Protein AF-A0A0H3ZQ30-F1 (afdb_monomer)

Structure (mmCIF, N/CA/C/O backbone):
data_AF-A0A0H3ZQ30-F1
#
_entry.id   AF-A0A0H3ZQ30-F1
#
loop_
_atom_site.group_PDB
_atom_site.id
_atom_site.type_symbol
_atom_site.label_atom_id
_atom_site.label_alt_id
_atom_site.label_comp_id
_atom_site.label_asym_id
_atom_site.label_entity_id
_atom_site.label_seq_id
_atom_site.pdbx_PDB_ins_code
_atom_site.Cartn_x
_atom_site.Cartn_y
_atom_site.Cartn_z
_atom_site.occupancy
_atom_site.B_iso_or_equiv
_atom_site.auth_seq_id
_atom_site.auth_comp_id
_atom_site.auth_asym_id
_atom_site.auth_atom_id
_atom_site.pdbx_PDB_model_num
ATOM 1 N N . MET A 1 1 ? 23.460 -17.091 -22.753 1.00 56.47 1 MET A N 1
ATOM 2 C CA . MET A 1 1 ? 22.861 -15.761 -23.000 1.00 56.47 1 MET A CA 1
ATOM 3 C C . MET A 1 1 ? 23.954 -14.719 -22.858 1.00 56.47 1 MET A C 1
ATOM 5 O O . MET A 1 1 ? 24.722 -14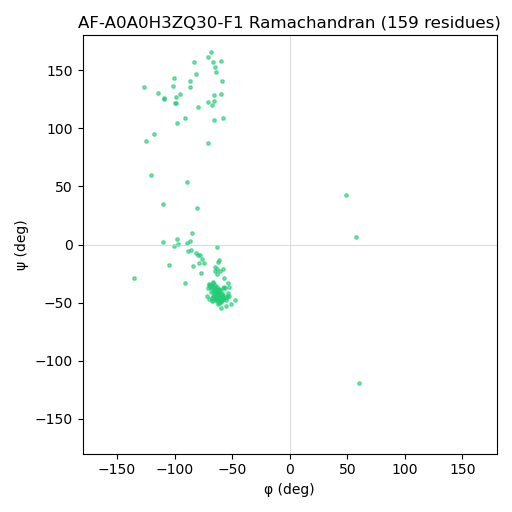.814 -21.910 1.00 56.47 1 MET A O 1
ATOM 9 N N . ASP A 1 2 ? 24.061 -13.774 -23.793 1.00 74.44 2 ASP A N 1
ATOM 10 C CA . ASP A 1 2 ? 24.971 -12.629 -23.646 1.00 74.44 2 ASP A CA 1
ATOM 11 C C . ASP A 1 2 ? 24.533 -11.755 -22.450 1.00 74.44 2 ASP A C 1
ATOM 13 O O . ASP A 1 2 ? 23.338 -11.668 -22.151 1.00 74.44 2 ASP A O 1
ATOM 17 N N . ARG A 1 3 ? 25.473 -11.096 -21.759 1.00 67.44 3 ARG A N 1
ATOM 18 C CA . ARG A 1 3 ? 25.213 -10.295 -20.544 1.00 67.44 3 ARG A CA 1
ATOM 19 C C . ARG A 1 3 ? 24.124 -9.241 -20.760 1.00 67.44 3 ARG A C 1
ATOM 21 O O . ARG A 1 3 ? 23.338 -8.973 -19.855 1.00 67.44 3 ARG A O 1
ATOM 28 N N . LYS A 1 4 ? 24.038 -8.684 -21.972 1.00 69.44 4 LYS A N 1
ATOM 29 C CA . LYS A 1 4 ? 23.010 -7.709 -22.359 1.00 69.44 4 LYS A CA 1
ATOM 30 C C . LYS A 1 4 ? 21.604 -8.324 -22.390 1.00 69.44 4 LYS A C 1
ATOM 32 O O . LYS A 1 4 ? 20.656 -7.704 -21.916 1.00 69.44 4 LYS A O 1
ATOM 37 N N . SER A 1 5 ? 21.478 -9.555 -22.892 1.00 75.88 5 SER A N 1
ATOM 38 C CA . SER A 1 5 ? 20.205 -10.294 -22.920 1.00 75.88 5 SER A CA 1
ATOM 39 C C . SER A 1 5 ? 19.736 -10.723 -21.523 1.00 75.88 5 SER A C 1
ATOM 41 O O . SER A 1 5 ? 18.544 -10.651 -21.236 1.00 75.88 5 SER A O 1
ATOM 43 N N . ASP A 1 6 ? 20.666 -11.072 -20.626 1.00 79.88 6 ASP A N 1
ATOM 44 C CA . ASP A 1 6 ? 20.351 -11.395 -19.226 1.00 79.88 6 ASP A CA 1
ATOM 45 C C . ASP A 1 6 ? 19.884 -10.148 -18.449 1.00 79.88 6 ASP A C 1
ATOM 47 O O . ASP A 1 6 ? 18.899 -10.195 -17.713 1.00 79.88 6 ASP A O 1
ATOM 51 N N . GLY A 1 7 ? 20.523 -8.993 -18.674 1.00 77.06 7 GLY A N 1
ATOM 52 C CA . GLY A 1 7 ? 20.105 -7.718 -18.080 1.00 77.06 7 GLY A CA 1
ATOM 53 C C . GLY A 1 7 ? 18.689 -7.294 -18.490 1.00 77.06 7 GLY A C 1
ATOM 54 O O . GLY A 1 7 ? 17.878 -6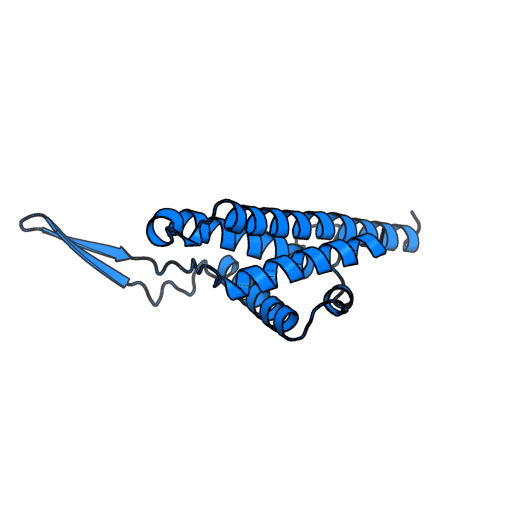.945 -17.632 1.00 77.06 7 GLY A O 1
ATOM 55 N N . LEU A 1 8 ? 18.365 -7.387 -19.784 1.00 81.31 8 LEU A N 1
ATOM 56 C CA . LEU A 1 8 ? 17.024 -7.084 -20.300 1.00 81.31 8 LEU A CA 1
ATOM 57 C C . LEU A 1 8 ? 15.962 -8.036 -19.738 1.00 81.31 8 LEU A C 1
ATOM 59 O O . LEU A 1 8 ? 14.899 -7.588 -19.312 1.00 81.31 8 LEU A O 1
ATOM 63 N N . LEU A 1 9 ? 16.263 -9.335 -19.665 1.00 82.44 9 LEU A N 1
ATOM 64 C CA . LEU A 1 9 ? 15.348 -10.325 -19.100 1.00 82.44 9 LEU A CA 1
ATOM 65 C C . LEU A 1 9 ? 15.060 -10.061 -17.615 1.00 82.44 9 LEU A C 1
ATOM 67 O O . LEU A 1 9 ? 13.919 -10.190 -17.172 1.00 82.44 9 LEU A O 1
ATOM 71 N N . ARG A 1 10 ? 16.073 -9.675 -16.833 1.00 80.19 10 ARG A N 1
ATOM 72 C CA . ARG A 1 10 ? 15.892 -9.303 -15.421 1.00 80.19 10 ARG A CA 1
ATOM 73 C C . ARG A 1 10 ? 15.042 -8.049 -15.265 1.00 80.19 10 ARG A C 1
ATOM 75 O O . ARG A 1 10 ? 14.185 -8.017 -14.385 1.00 80.19 10 ARG A O 1
ATOM 82 N N . GLN A 1 11 ? 15.250 -7.052 -16.123 1.00 80.88 11 GLN A N 1
ATOM 83 C CA . GLN A 1 11 ? 14.450 -5.832 -16.112 1.00 80.88 11 GLN A CA 1
ATOM 84 C C . GLN A 1 11 ? 12.985 -6.126 -16.451 1.00 80.88 11 GLN A C 1
ATOM 86 O O . GLN A 1 11 ? 12.095 -5.690 -15.726 1.00 80.88 11 GLN A O 1
ATOM 91 N N . PHE A 1 12 ? 12.737 -6.928 -17.490 1.00 85.50 12 PHE A N 1
ATOM 92 C CA . PHE A 1 12 ? 11.392 -7.368 -17.856 1.00 85.50 12 PHE A CA 1
ATOM 93 C C . PHE A 1 12 ? 10.712 -8.125 -16.709 1.00 85.50 12 PHE A C 1
ATOM 95 O O . PHE A 1 12 ? 9.582 -7.812 -16.342 1.00 85.50 12 PHE A O 1
ATOM 102 N N . LYS A 1 13 ? 11.422 -9.064 -16.065 1.00 84.56 13 LYS A N 1
ATOM 103 C CA . LYS A 1 13 ? 10.913 -9.775 -14.881 1.00 84.56 13 LYS A CA 1
ATOM 104 C C . LYS A 1 13 ? 10.551 -8.820 -13.746 1.00 84.56 13 LYS A C 1
ATOM 106 O O . LYS A 1 13 ? 9.494 -8.995 -13.149 1.00 84.56 13 LYS A O 1
ATOM 111 N N . ARG A 1 14 ? 11.383 -7.808 -13.456 1.00 87.75 14 ARG A N 1
ATOM 112 C CA . ARG A 1 14 ? 11.043 -6.799 -12.441 1.00 87.75 14 ARG A CA 1
ATOM 113 C C . ARG A 1 14 ? 9.758 -6.073 -12.812 1.00 87.75 14 ARG A C 1
ATOM 115 O O . ARG A 1 14 ? 8.881 -5.980 -11.971 1.00 87.75 14 ARG A O 1
ATOM 122 N N . VAL A 1 15 ? 9.640 -5.580 -14.043 1.00 88.44 15 VAL A N 1
ATOM 123 C CA . VAL A 1 15 ? 8.448 -4.852 -14.502 1.00 88.44 15 VAL A CA 1
ATOM 124 C C . VAL A 1 15 ? 7.192 -5.720 -14.386 1.00 88.44 15 VAL A C 1
ATOM 126 O O . VAL A 1 15 ? 6.193 -5.263 -13.837 1.00 88.44 15 VAL A O 1
ATOM 129 N N . ALA A 1 16 ? 7.254 -6.978 -14.829 1.00 88.44 16 ALA A N 1
ATOM 130 C CA . ALA A 1 16 ? 6.124 -7.902 -14.775 1.00 88.44 16 ALA A CA 1
ATOM 131 C C . ALA A 1 16 ? 5.687 -8.222 -13.335 1.00 88.44 16 ALA A C 1
ATOM 133 O O . ALA A 1 16 ? 4.495 -8.200 -13.031 1.00 88.44 16 ALA A O 1
ATOM 134 N N . ILE A 1 17 ? 6.642 -8.478 -12.434 1.00 89.88 17 ILE A N 1
ATOM 135 C CA . ILE A 1 17 ? 6.349 -8.726 -11.014 1.00 89.88 17 ILE A CA 1
ATOM 136 C C . ILE A 1 17 ? 5.788 -7.457 -10.361 1.00 89.88 17 ILE A C 1
ATOM 138 O O . ILE A 1 17 ? 4.768 -7.525 -9.685 1.00 89.88 17 ILE A O 1
ATOM 142 N N . SER A 1 18 ? 6.385 -6.292 -10.630 1.00 91.62 18 SER A N 1
ATOM 143 C CA . SER A 1 18 ? 5.906 -5.013 -10.100 1.00 91.62 18 SER A CA 1
ATOM 144 C C . SER A 1 18 ? 4.489 -4.679 -10.562 1.00 91.62 18 SER A C 1
ATOM 146 O O . SER A 1 18 ? 3.700 -4.168 -9.776 1.00 91.62 18 SER A O 1
ATOM 148 N N . PHE A 1 19 ? 4.139 -4.984 -11.815 1.00 92.88 19 PHE A N 1
ATOM 149 C CA . PHE A 1 19 ? 2.770 -4.831 -12.305 1.00 92.88 19 PHE A CA 1
ATOM 150 C C . PHE A 1 19 ? 1.783 -5.661 -11.476 1.00 92.88 19 PHE A C 1
ATOM 152 O O . PHE A 1 19 ? 0.751 -5.142 -11.054 1.00 92.88 19 PHE A O 1
ATOM 159 N N . ALA A 1 20 ? 2.111 -6.930 -11.216 1.00 92.81 20 ALA A N 1
ATOM 160 C CA . ALA A 1 20 ? 1.277 -7.804 -10.398 1.00 92.81 20 ALA A CA 1
ATOM 161 C C . ALA A 1 20 ? 1.156 -7.291 -8.953 1.00 92.81 20 ALA A C 1
ATOM 163 O O . ALA A 1 20 ? 0.051 -7.256 -8.422 1.00 92.81 20 ALA A O 1
ATOM 164 N N . ASP A 1 21 ? 2.257 -6.825 -8.357 1.00 94.81 21 ASP A N 1
ATOM 165 C CA . ASP A 1 21 ? 2.278 -6.240 -7.010 1.00 94.81 21 ASP A CA 1
ATOM 166 C C . ASP A 1 21 ? 1.398 -4.974 -6.913 1.00 94.81 21 ASP A C 1
ATOM 168 O O . ASP A 1 21 ? 0.632 -4.807 -5.961 1.00 94.81 21 ASP A O 1
ATOM 172 N N . PHE A 1 22 ? 1.460 -4.076 -7.906 1.00 96.00 22 PHE A N 1
ATOM 173 C CA . PHE A 1 22 ? 0.610 -2.880 -7.935 1.00 96.00 22 PHE A CA 1
ATOM 174 C C . PHE A 1 22 ? -0.859 -3.208 -8.178 1.00 96.00 22 PHE A C 1
ATOM 176 O O . PHE A 1 22 ? -1.727 -2.566 -7.588 1.00 96.00 22 PHE A O 1
ATOM 183 N N . LYS A 1 23 ? -1.139 -4.209 -9.016 1.00 95.50 23 LYS A N 1
ATOM 184 C CA . LYS A 1 23 ? -2.499 -4.696 -9.234 1.00 95.50 23 LYS A CA 1
ATOM 185 C C . LYS A 1 23 ? -3.080 -5.306 -7.958 1.00 95.50 23 LYS A C 1
ATOM 187 O O . LYS A 1 23 ? -4.186 -4.943 -7.589 1.00 95.50 23 LYS A O 1
ATOM 192 N N . GLU A 1 24 ? -2.324 -6.147 -7.252 1.00 96.75 24 GLU A N 1
ATOM 193 C CA . GLU A 1 24 ? -2.722 -6.703 -5.950 1.00 96.75 24 GLU A CA 1
ATOM 194 C C . GLU A 1 24 ? -3.064 -5.581 -4.957 1.00 96.75 24 GLU A C 1
ATOM 196 O O . GLU A 1 24 ? -4.118 -5.597 -4.322 1.00 96.75 24 GLU A O 1
ATOM 201 N N . ALA A 1 25 ? -2.203 -4.565 -4.861 1.00 97.00 25 ALA A N 1
ATOM 202 C CA . ALA A 1 25 ? -2.452 -3.409 -4.010 1.00 97.00 25 ALA A CA 1
ATOM 203 C C . ALA A 1 25 ? -3.733 -2.650 -4.406 1.00 97.00 25 ALA A C 1
ATOM 205 O O . ALA A 1 25 ? -4.479 -2.210 -3.529 1.00 97.00 25 ALA A O 1
ATOM 206 N N . ASN A 1 26 ? -3.995 -2.517 -5.710 1.00 97.25 26 ASN A N 1
ATOM 207 C CA . ASN A 1 26 ? -5.198 -1.877 -6.228 1.00 97.25 26 ASN A CA 1
ATOM 208 C C . ASN A 1 26 ? -6.472 -2.685 -5.921 1.00 97.25 26 ASN A C 1
ATOM 210 O O . ASN A 1 26 ? -7.439 -2.139 -5.398 1.00 97.25 26 ASN A O 1
ATOM 214 N N . ASP A 1 27 ? -6.443 -3.997 -6.155 1.00 97.50 27 ASP A N 1
ATOM 215 C CA . ASP A 1 27 ? -7.569 -4.893 -5.887 1.00 97.50 27 ASP A CA 1
ATOM 216 C C . ASP A 1 27 ? -7.977 -4.835 -4.400 1.00 97.50 27 ASP A C 1
ATOM 218 O O . ASP A 1 27 ? -9.167 -4.825 -4.072 1.00 97.50 27 ASP A O 1
ATOM 222 N N . ILE A 1 28 ? -7.001 -4.721 -3.488 1.00 97.62 28 ILE A N 1
ATOM 223 C CA . ILE A 1 28 ? -7.261 -4.578 -2.049 1.00 97.62 28 ILE A CA 1
ATOM 224 C C . ILE A 1 28 ? -7.953 -3.247 -1.723 1.00 97.62 28 ILE A C 1
ATOM 226 O O . ILE A 1 28 ? -8.944 -3.251 -0.988 1.00 97.62 28 ILE A O 1
ATOM 230 N N . VAL A 1 29 ? -7.479 -2.106 -2.243 1.00 96.69 29 VAL A N 1
ATOM 231 C CA . VAL A 1 29 ? -8.141 -0.814 -1.969 1.00 96.69 29 VAL A CA 1
ATOM 232 C C . VAL A 1 29 ? -9.541 -0.763 -2.575 1.00 96.69 29 VAL A C 1
ATOM 234 O O . VAL A 1 29 ? -10.478 -0.323 -1.906 1.00 96.69 29 VAL A O 1
ATOM 237 N N . SER A 1 30 ? -9.731 -1.303 -3.779 1.00 96.38 30 SER A N 1
ATOM 238 C CA . SER A 1 30 ? -11.057 -1.405 -4.382 1.00 96.38 30 SER A CA 1
ATOM 239 C C . SER A 1 30 ? -11.972 -2.320 -3.565 1.00 96.38 30 SER A C 1
ATOM 241 O O . SER A 1 30 ? -13.135 -1.982 -3.362 1.00 96.38 30 SER A O 1
ATOM 243 N N . TYR A 1 31 ? -11.469 -3.426 -3.003 1.00 97.38 31 TYR A N 1
ATOM 244 C CA . TYR A 1 31 ? -12.241 -4.256 -2.072 1.00 97.38 31 TYR A CA 1
ATOM 245 C C . TYR A 1 31 ? -12.682 -3.467 -0.829 1.00 97.38 31 TYR A C 1
ATOM 247 O O . TYR A 1 31 ? -13.855 -3.529 -0.454 1.00 97.38 31 TYR A O 1
ATOM 255 N N . ILE A 1 32 ? -11.779 -2.696 -0.212 1.00 96.31 32 ILE A N 1
ATOM 256 C CA . ILE A 1 32 ? -12.091 -1.854 0.956 1.00 96.31 32 ILE A CA 1
ATOM 257 C C . ILE A 1 32 ? -13.220 -0.865 0.629 1.00 96.31 32 ILE A C 1
ATOM 259 O O . ILE A 1 32 ? -14.176 -0.738 1.402 1.00 96.31 32 ILE A O 1
ATOM 263 N N . LYS A 1 33 ? -13.121 -0.183 -0.519 1.00 95.19 3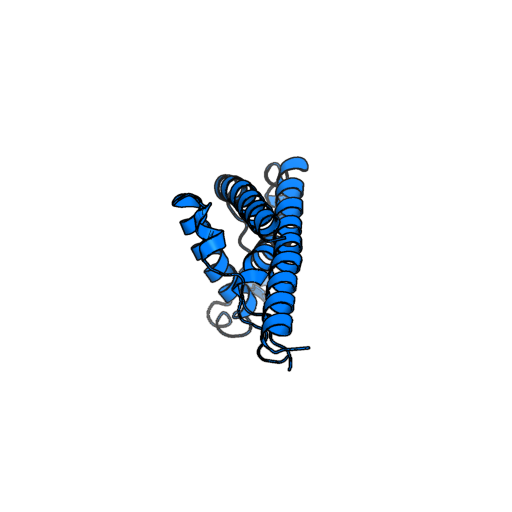3 LYS A N 1
ATOM 264 C CA . LYS A 1 33 ? -14.086 0.834 -0.958 1.00 95.19 33 LYS A CA 1
ATOM 265 C C . LYS A 1 33 ? -15.432 0.221 -1.349 1.00 95.19 33 LYS A C 1
ATOM 267 O O . LYS A 1 33 ? -16.468 0.676 -0.868 1.00 95.19 33 LYS A O 1
ATOM 272 N N . ASN A 1 34 ? -15.426 -0.84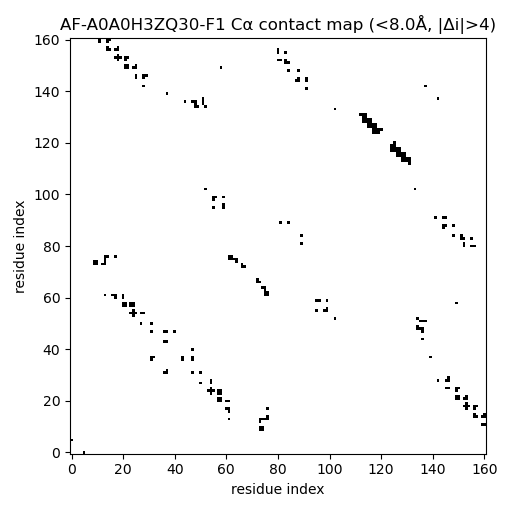6 -2.148 1.00 95.94 34 ASN A N 1
ATOM 273 C CA . ASN A 1 34 ? -16.641 -1.503 -2.643 1.00 95.94 34 ASN A CA 1
ATOM 274 C C . ASN A 1 34 ? -17.470 -2.128 -1.516 1.00 95.94 34 ASN A C 1
ATOM 276 O O . ASN A 1 34 ? -18.696 -2.057 -1.543 1.00 95.94 34 ASN A O 1
ATOM 280 N N . ASN A 1 35 ? -16.807 -2.680 -0.497 1.00 96.25 35 ASN A N 1
ATOM 281 C CA . ASN A 1 35 ? -17.473 -3.230 0.686 1.00 96.25 35 ASN A CA 1
ATOM 282 C C . ASN A 1 35 ? -17.737 -2.177 1.773 1.00 96.25 35 ASN A C 1
ATOM 284 O O . ASN A 1 35 ? -18.229 -2.522 2.843 1.00 96.25 35 ASN A O 1
ATOM 288 N N . LYS A 1 36 ? -17.412 -0.899 1.517 1.00 94.81 36 LYS A N 1
ATOM 289 C CA . LYS A 1 36 ? -17.629 0.232 2.432 1.00 94.81 36 LYS A CA 1
ATOM 290 C C . LYS A 1 36 ? -17.133 -0.051 3.852 1.00 94.81 36 LYS A C 1
ATOM 292 O O . LYS A 1 36 ? -17.799 0.301 4.821 1.00 94.81 36 LYS A O 1
ATOM 297 N N . LEU A 1 37 ? -15.953 -0.657 3.993 1.00 94.19 37 LEU A N 1
ATOM 298 C CA . LEU A 1 37 ? -15.471 -1.130 5.299 1.00 94.19 37 LEU A CA 1
ATOM 299 C C . LEU A 1 37 ? -15.319 -0.002 6.340 1.00 94.19 37 LEU A C 1
ATOM 301 O O . LEU A 1 37 ? -15.401 -0.257 7.539 1.00 94.19 37 LEU A O 1
ATOM 305 N N . TYR A 1 38 ? -15.161 1.249 5.895 1.00 93.12 38 TYR A N 1
ATOM 306 C CA . TYR A 1 38 ? -15.132 2.434 6.763 1.00 93.12 38 TYR A CA 1
ATOM 307 C C . TYR A 1 38 ? -16.502 2.854 7.313 1.00 93.12 38 TYR A C 1
ATOM 309 O O . TYR A 1 38 ? -16.536 3.616 8.275 1.00 93.12 38 TYR A O 1
ATOM 317 N N . ALA A 1 39 ? -17.620 2.376 6.753 1.00 93.50 39 ALA A N 1
ATOM 318 C CA . ALA A 1 39 ? -18.959 2.697 7.256 1.00 93.50 39 ALA A CA 1
ATOM 319 C C . ALA A 1 39 ? -19.192 2.132 8.669 1.00 93.50 39 ALA A C 1
ATOM 321 O O . ALA A 1 39 ? -19.823 2.781 9.495 1.00 93.50 39 ALA A O 1
ATOM 322 N N . GLU A 1 40 ? -18.619 0.961 8.959 1.00 92.12 40 GLU A N 1
ATOM 323 C CA . GLU A 1 40 ? -18.615 0.327 10.283 1.00 92.12 40 GLU A CA 1
ATOM 324 C C . GLU A 1 40 ? -17.170 0.121 10.755 1.00 92.12 40 GLU A C 1
ATOM 326 O O . GLU A 1 40 ? -16.708 -1.002 10.965 1.00 92.12 40 GLU A O 1
ATOM 331 N N . PHE A 1 41 ? -16.420 1.223 10.867 1.00 87.81 41 PHE A N 1
ATOM 332 C CA . PHE A 1 41 ? -14.977 1.193 11.122 1.00 87.81 41 PHE A CA 1
ATOM 333 C C . PHE A 1 41 ? -14.585 0.344 12.340 1.00 87.81 41 PHE A C 1
ATOM 335 O O . PHE A 1 41 ? -13.646 -0.442 12.246 1.00 87.81 41 PHE A O 1
ATOM 342 N N . GLU A 1 42 ? -15.296 0.459 13.466 1.00 86.62 42 GLU A N 1
ATOM 343 C CA . GLU A 1 42 ? -14.971 -0.301 14.682 1.00 86.62 42 GLU A CA 1
ATOM 344 C C . GLU A 1 42 ? -15.159 -1.812 14.494 1.00 86.62 42 GLU A C 1
ATOM 346 O O . GLU A 1 42 ? -14.274 -2.591 14.853 1.00 86.62 42 GLU A O 1
ATOM 351 N N . GLY A 1 43 ? -16.266 -2.225 13.867 1.00 89.81 43 GLY A N 1
ATOM 352 C CA . GLY A 1 43 ? -16.548 -3.632 13.565 1.00 89.81 43 GLY A CA 1
ATOM 353 C C . GLY A 1 43 ? -15.573 -4.221 12.544 1.00 89.81 43 GLY A C 1
ATOM 354 O O . GLY A 1 43 ? -15.186 -5.385 12.640 1.00 89.81 43 GLY A O 1
ATOM 355 N N . ASN A 1 44 ? -15.099 -3.391 11.613 1.00 92.19 44 ASN A N 1
ATOM 356 C CA . ASN A 1 44 ? -14.184 -3.797 10.552 1.00 92.19 44 ASN A CA 1
ATOM 357 C C . ASN A 1 44 ? -12.710 -3.512 10.856 1.00 92.19 44 ASN A C 1
ATOM 359 O O . ASN A 1 44 ? -11.865 -3.831 10.022 1.00 92.19 44 ASN A O 1
ATOM 363 N N . PHE A 1 45 ? -12.363 -2.951 12.019 1.00 88.88 45 PHE A N 1
ATOM 364 C CA . PHE A 1 45 ? -11.016 -2.434 12.288 1.00 88.88 45 PHE A CA 1
ATOM 365 C C . PHE A 1 45 ? -9.919 -3.476 12.055 1.00 88.88 45 PHE A C 1
ATOM 367 O O . PHE A 1 45 ? -8.890 -3.190 11.443 1.00 88.88 45 PHE A O 1
ATOM 374 N N . LEU A 1 46 ? -10.137 -4.709 12.523 1.00 89.25 46 LEU A N 1
ATOM 375 C CA . LEU A 1 46 ? -9.165 -5.790 12.362 1.00 89.25 46 LEU A CA 1
ATOM 376 C C . LEU A 1 46 ? -8.936 -6.123 10.880 1.00 89.25 46 LEU A C 1
ATOM 378 O O . LEU A 1 46 ? -7.793 -6.262 10.448 1.00 89.25 46 LEU A O 1
ATOM 382 N N . VAL A 1 47 ? -10.022 -6.217 10.111 1.00 92.75 47 VAL A N 1
ATOM 383 C CA . VAL A 1 47 ? -9.993 -6.516 8.674 1.00 92.75 47 VAL A CA 1
ATOM 384 C C . VAL A 1 47 ? -9.356 -5.359 7.911 1.00 92.75 47 VAL A C 1
ATOM 386 O O . VAL A 1 47 ? -8.420 -5.576 7.149 1.00 92.75 47 VAL A O 1
ATOM 389 N N . LEU A 1 48 ? -9.795 -4.126 8.170 1.00 93.06 48 LEU A N 1
ATOM 390 C CA . LEU A 1 48 ? -9.234 -2.906 7.594 1.00 93.06 48 LEU A CA 1
ATOM 391 C C . LEU A 1 48 ? -7.737 -2.808 7.836 1.00 93.06 48 LEU A C 1
ATOM 393 O O . LEU A 1 48 ? -6.976 -2.512 6.916 1.00 93.06 48 LEU A O 1
ATOM 397 N N . SER A 1 49 ? -7.300 -3.093 9.058 1.00 90.00 49 SER A N 1
ATOM 398 C CA . SER A 1 49 ? -5.891 -3.006 9.378 1.00 90.00 49 SER A CA 1
ATOM 399 C C . SER A 1 49 ? -5.074 -4.114 8.719 1.00 90.00 49 SER A C 1
ATOM 401 O O . SER A 1 49 ? -3.956 -3.847 8.280 1.00 90.00 49 SER A O 1
ATOM 403 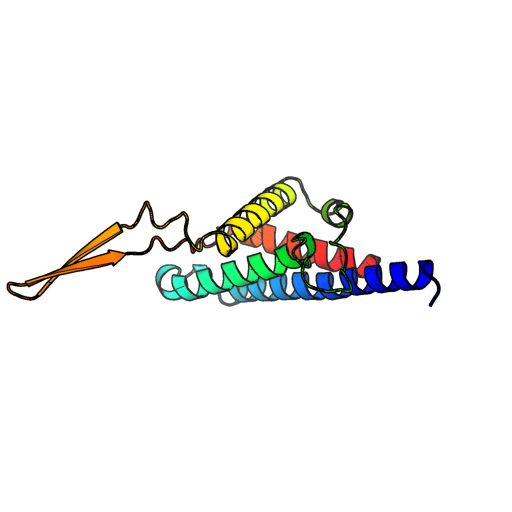N N . ALA A 1 50 ? -5.609 -5.334 8.627 1.00 91.19 50 ALA A N 1
ATOM 404 C CA . ALA A 1 50 ? -4.954 -6.426 7.916 1.00 91.19 50 ALA A CA 1
ATOM 405 C C . ALA A 1 50 ? -4.823 -6.108 6.419 1.00 91.19 50 ALA A C 1
ATOM 407 O O . ALA A 1 50 ? -3.729 -6.205 5.866 1.00 91.19 50 ALA A O 1
ATOM 408 N N . LEU A 1 51 ? -5.908 -5.652 5.787 1.00 94.94 51 LEU A N 1
ATOM 409 C CA . LEU A 1 51 ? -5.921 -5.260 4.379 1.00 94.94 51 LEU A CA 1
ATOM 410 C C . LEU A 1 51 ? -4.992 -4.075 4.112 1.00 94.94 51 LEU A C 1
ATOM 412 O O . LEU A 1 51 ? -4.223 -4.120 3.157 1.00 94.94 51 LEU A O 1
ATOM 416 N N . THR A 1 52 ? -4.989 -3.061 4.983 1.00 93.56 52 THR A N 1
ATOM 417 C CA . THR A 1 52 ? -4.074 -1.915 4.875 1.00 93.56 52 THR A CA 1
ATOM 418 C C . THR A 1 52 ? -2.617 -2.375 4.893 1.00 93.56 52 THR A C 1
ATOM 420 O O . THR A 1 52 ? -1.827 -1.954 4.051 1.00 93.56 52 THR A O 1
ATOM 423 N N . ASN A 1 53 ? -2.253 -3.285 5.800 1.00 91.31 53 ASN A N 1
ATOM 424 C CA . ASN A 1 53 ? -0.895 -3.822 5.859 1.00 91.31 53 ASN A CA 1
ATOM 425 C C . ASN A 1 53 ? -0.540 -4.620 4.599 1.00 91.31 53 ASN A C 1
ATOM 427 O O . ASN A 1 53 ? 0.528 -4.404 4.030 1.00 91.31 53 ASN A O 1
ATOM 431 N N . SER A 1 54 ? -1.428 -5.507 4.141 1.00 93.12 54 SER A N 1
ATOM 432 C CA . SER A 1 54 ? -1.221 -6.287 2.913 1.00 93.12 54 SER A CA 1
ATOM 433 C C . SER A 1 54 ? -1.039 -5.384 1.694 1.00 93.12 54 SER A C 1
ATOM 435 O O . SER A 1 54 ? -0.111 -5.577 0.915 1.00 93.12 54 SER A O 1
ATOM 437 N N . MET A 1 55 ? -1.869 -4.350 1.581 1.00 94.75 55 MET A N 1
ATOM 438 C CA . MET A 1 55 ? -1.819 -3.341 0.529 1.00 94.75 55 MET A CA 1
ATOM 439 C C . MET A 1 55 ? -0.499 -2.554 0.543 1.00 94.75 55 MET A C 1
ATOM 441 O O . MET A 1 55 ? 0.142 -2.411 -0.498 1.00 94.75 55 MET A O 1
ATOM 445 N N . ILE A 1 56 ? -0.054 -2.085 1.717 1.00 93.00 56 ILE A N 1
ATOM 446 C CA . ILE A 1 56 ? 1.240 -1.401 1.883 1.00 93.00 56 ILE A CA 1
ATOM 447 C C . ILE A 1 56 ? 2.388 -2.326 1.478 1.00 93.00 56 ILE A C 1
ATOM 449 O O . ILE A 1 56 ? 3.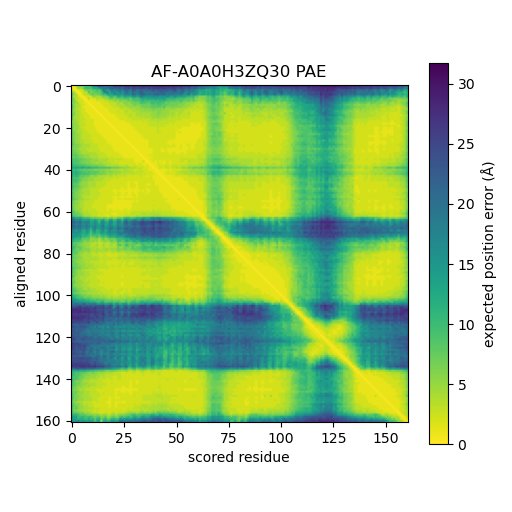282 -1.921 0.737 1.00 93.00 56 ILE A O 1
ATOM 453 N N . LEU A 1 57 ? 2.370 -3.574 1.950 1.00 91.38 57 LEU A N 1
ATOM 454 C CA . LEU A 1 57 ? 3.405 -4.550 1.630 1.00 91.38 57 LEU A CA 1
ATOM 455 C C . LEU A 1 57 ? 3.459 -4.811 0.125 1.00 91.38 57 LEU A C 1
ATOM 457 O O . LEU A 1 57 ? 4.542 -4.700 -0.443 1.00 91.38 57 LEU A O 1
ATOM 461 N N . ALA A 1 58 ? 2.320 -5.093 -0.513 1.00 93.88 58 ALA A N 1
ATOM 462 C CA . ALA A 1 58 ? 2.223 -5.301 -1.955 1.00 93.88 58 ALA A CA 1
ATOM 463 C C . ALA A 1 58 ? 2.781 -4.100 -2.735 1.00 93.88 58 ALA A C 1
ATOM 465 O O . ALA A 1 58 ? 3.723 -4.255 -3.507 1.00 93.88 58 ALA A O 1
ATOM 466 N N . TYR A 1 59 ? 2.312 -2.885 -2.443 1.00 95.12 59 TYR A N 1
ATOM 467 C CA . TYR A 1 59 ? 2.758 -1.674 -3.138 1.00 95.12 59 TYR A CA 1
ATOM 468 C C . TYR A 1 59 ? 4.245 -1.356 -2.944 1.00 95.12 59 TYR A C 1
ATOM 470 O O . TYR A 1 59 ? 4.902 -0.862 -3.859 1.00 95.12 59 TYR A O 1
ATOM 478 N N . CYS A 1 60 ? 4.798 -1.615 -1.758 1.00 92.88 60 CYS A N 1
ATOM 479 C CA . CYS A 1 60 ? 6.188 -1.287 -1.455 1.00 92.88 60 CYS A CA 1
ATOM 480 C C . CYS A 1 60 ? 7.191 -2.353 -1.931 1.00 92.88 60 CYS A C 1
ATOM 482 O O . CYS A 1 60 ? 8.378 -2.031 -2.044 1.00 92.88 60 CYS A O 1
ATOM 484 N N . LYS A 1 61 ? 6.764 -3.598 -2.214 1.00 89.25 61 LYS A N 1
ATOM 485 C CA . LYS A 1 61 ? 7.641 -4.695 -2.685 1.00 89.25 61 LYS A CA 1
ATOM 486 C C . LYS A 1 61 ? 8.569 -4.268 -3.839 1.00 89.25 61 LYS A C 1
ATOM 488 O O . LYS A 1 61 ? 9.776 -4.499 -3.688 1.00 89.25 61 LYS A O 1
ATOM 493 N N . PRO A 1 62 ? 8.094 -3.597 -4.914 1.00 90.25 62 PRO A N 1
ATOM 494 C CA . PRO A 1 62 ? 8.919 -3.174 -6.053 1.00 90.25 62 PRO A CA 1
ATOM 495 C C . PRO A 1 62 ? 10.098 -2.258 -5.720 1.00 90.25 62 PRO A C 1
ATOM 497 O O . PRO A 1 62 ? 11.033 -2.166 -6.514 1.00 90.25 62 PRO A O 1
ATOM 500 N N . PHE A 1 63 ? 10.052 -1.579 -4.573 1.00 89.00 63 PHE A N 1
ATOM 501 C CA . PHE A 1 63 ? 11.020 -0.559 -4.163 1.00 89.00 63 PHE A CA 1
ATOM 502 C C . PHE A 1 63 ? 11.908 -1.007 -2.997 1.00 89.00 63 PHE A C 1
ATOM 504 O O . PHE A 1 63 ? 12.661 -0.203 -2.453 1.00 89.00 63 PHE A O 1
ATOM 511 N N . SER A 1 64 ? 11.752 -2.250 -2.530 1.00 74.38 64 SER A N 1
ATOM 512 C CA . SER A 1 64 ? 12.202 -2.629 -1.189 1.00 74.38 64 SER A CA 1
ATOM 513 C C . SER A 1 64 ? 13.564 -3.317 -1.101 1.00 74.38 64 SER A C 1
ATOM 515 O O . SER A 1 64 ? 13.927 -3.708 0.005 1.00 74.38 64 SER A O 1
ATOM 517 N N . GLY A 1 65 ? 14.326 -3.471 -2.192 1.00 62.97 65 GLY A N 1
ATOM 518 C CA . GLY A 1 65 ? 15.757 -3.826 -2.182 1.00 62.97 65 GLY A CA 1
ATOM 519 C C . GLY A 1 65 ? 16.144 -5.130 -1.476 1.00 62.97 65 GLY A C 1
ATOM 520 O O . GLY A 1 65 ? 17.327 -5.430 -1.318 1.00 62.97 65 GLY A O 1
ATOM 521 N N . ASN A 1 66 ? 15.166 -5.921 -1.034 1.00 54.75 66 ASN A N 1
ATOM 522 C CA . ASN A 1 66 ? 15.348 -6.911 0.025 1.00 54.75 66 ASN A CA 1
ATOM 523 C C . ASN A 1 66 ? 15.878 -8.264 -0.459 1.00 54.75 66 ASN A C 1
ATOM 525 O O . ASN A 1 66 ? 15.929 -9.220 0.316 1.00 54.75 66 ASN A O 1
ATOM 529 N N . ASP A 1 67 ? 16.311 -8.357 -1.714 1.00 54.81 67 ASP A N 1
ATOM 530 C CA . ASP A 1 67 ? 16.792 -9.608 -2.286 1.00 54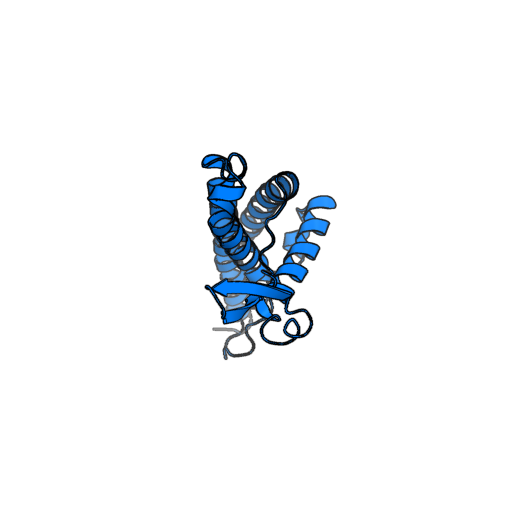.81 67 ASP A CA 1
ATOM 531 C C . ASP A 1 67 ? 18.303 -9.798 -2.062 1.00 54.81 67 ASP A C 1
ATOM 533 O O . ASP A 1 67 ? 19.104 -9.963 -2.983 1.00 54.81 67 ASP A O 1
ATOM 537 N N . SER A 1 68 ? 18.731 -9.705 -0.799 1.00 48.97 68 SER A N 1
ATOM 538 C CA . SER A 1 68 ? 20.128 -9.937 -0.409 1.00 48.97 68 SER A CA 1
ATOM 539 C C . SER A 1 68 ? 20.504 -11.423 -0.377 1.00 48.97 68 SER A C 1
ATOM 541 O O . SER A 1 68 ? 21.692 -11.733 -0.314 1.00 48.97 68 SER A O 1
ATOM 543 N N . ARG A 1 69 ? 19.517 -12.332 -0.438 1.00 52.75 69 ARG A N 1
ATOM 544 C CA . ARG A 1 69 ? 19.705 -13.783 -0.257 1.00 52.75 69 ARG A CA 1
ATOM 545 C C . ARG A 1 69 ? 19.653 -14.603 -1.549 1.00 52.75 69 ARG A C 1
ATOM 547 O O . ARG A 1 69 ? 20.150 -15.726 -1.544 1.00 52.75 69 ARG A O 1
ATOM 554 N N . ASN A 1 70 ? 19.108 -14.076 -2.647 1.00 55.69 70 ASN A N 1
ATOM 555 C CA . ASN A 1 70 ? 19.091 -14.793 -3.923 1.00 55.69 70 ASN A CA 1
ATOM 556 C C . ASN A 1 70 ? 20.381 -14.560 -4.722 1.00 55.69 70 ASN A C 1
ATOM 558 O O . ASN A 1 70 ? 20.839 -13.429 -4.892 1.00 55.69 70 ASN A O 1
ATOM 562 N N . GLN A 1 71 ? 20.943 -15.639 -5.283 1.00 53.41 71 GLN A N 1
ATOM 563 C CA . GLN A 1 71 ? 22.124 -15.574 -6.160 1.00 53.41 71 GLN A CA 1
ATOM 564 C C . GLN A 1 71 ? 21.859 -14.775 -7.454 1.00 53.41 71 GLN A C 1
ATOM 566 O O . GLN A 1 71 ? 22.789 -14.261 -8.075 1.00 53.41 71 GLN A O 1
ATOM 571 N N . ILE A 1 72 ? 20.587 -14.625 -7.846 1.00 58.91 72 ILE A N 1
ATOM 572 C CA . ILE A 1 72 ? 20.142 -13.836 -8.999 1.00 58.91 72 ILE A CA 1
ATOM 573 C C . ILE A 1 72 ? 19.244 -12.709 -8.489 1.00 58.91 72 ILE A C 1
ATOM 575 O O . ILE A 1 72 ? 18.047 -12.895 -8.297 1.00 58.91 72 ILE A O 1
ATOM 579 N N . LYS A 1 73 ? 19.830 -11.528 -8.280 1.00 64.81 73 LYS A N 1
ATOM 580 C CA . LYS A 1 73 ? 19.084 -10.338 -7.858 1.00 64.81 73 LYS A CA 1
ATOM 581 C C . LYS A 1 73 ? 18.216 -9.820 -8.998 1.00 64.81 73 LYS A C 1
ATOM 583 O O . LYS A 1 73 ? 18.737 -9.469 -10.064 1.00 64.81 73 LYS A O 1
ATOM 588 N N . VAL A 1 74 ? 16.911 -9.731 -8.757 1.00 67.00 74 VAL A N 1
ATOM 589 C CA . VAL A 1 74 ? 16.024 -8.897 -9.569 1.00 67.00 74 VAL A CA 1
ATOM 590 C C . VAL A 1 74 ? 16.197 -7.454 -9.064 1.00 67.00 74 VAL A C 1
ATOM 592 O O . VAL A 1 74 ? 15.944 -7.206 -7.886 1.00 67.00 74 VAL A O 1
ATOM 595 N N . PRO A 1 75 ? 16.660 -6.499 -9.891 1.00 72.62 75 PRO A N 1
ATOM 596 C CA . PRO A 1 75 ? 16.910 -5.120 -9.450 1.00 72.62 75 PRO A CA 1
ATOM 597 C C . PRO A 1 75 ? 15.607 -4.437 -9.046 1.00 72.62 75 PRO A C 1
ATOM 599 O O . PRO A 1 75 ? 14.580 -4.816 -9.587 1.00 72.62 75 PRO A O 1
ATOM 602 N N . ASP A 1 76 ? 15.619 -3.451 -8.149 1.00 82.56 76 ASP A N 1
ATOM 603 C CA . ASP A 1 76 ? 14.408 -2.687 -7.809 1.00 82.56 76 ASP A CA 1
ATOM 604 C C . ASP A 1 76 ? 13.810 -1.970 -9.025 1.00 82.56 76 ASP A C 1
ATOM 606 O O . ASP A 1 76 ? 14.487 -1.704 -10.025 1.00 82.56 76 ASP A O 1
ATOM 610 N N . LEU A 1 77 ? 12.519 -1.649 -8.935 1.00 83.62 77 LEU A N 1
ATOM 611 C CA . LEU A 1 77 ? 11.855 -0.878 -9.972 1.00 83.62 77 LEU A CA 1
ATOM 612 C C . LEU A 1 77 ? 12.450 0.542 -10.020 1.00 83.62 77 LEU A C 1
ATOM 614 O O . LEU A 1 77 ? 12.510 1.214 -8.986 1.00 83.62 77 LEU A O 1
ATOM 618 N N . PRO A 1 78 ? 12.873 1.031 -11.199 1.00 83.88 78 PRO A N 1
ATOM 619 C CA . PRO A 1 78 ? 13.455 2.360 -11.312 1.00 83.88 78 PRO A CA 1
ATOM 620 C C . PRO A 1 78 ? 12.497 3.460 -10.838 1.00 83.88 78 PRO A C 1
ATOM 622 O O . PRO A 1 78 ? 11.306 3.458 -11.161 1.00 83.88 78 PRO A O 1
ATOM 625 N N . THR A 1 79 ? 13.036 4.472 -10.153 1.00 84.50 79 THR A N 1
ATOM 626 C CA . THR A 1 79 ? 12.270 5.631 -9.651 1.00 84.50 79 THR A CA 1
ATOM 627 C C . THR A 1 79 ? 11.607 6.450 -10.759 1.00 84.50 79 THR A C 1
ATOM 629 O O . THR A 1 79 ? 10.709 7.240 -10.488 1.00 84.50 79 THR A O 1
ATOM 632 N N . THR A 1 80 ? 11.987 6.240 -12.022 1.00 86.62 80 THR A N 1
ATOM 633 C CA . THR A 1 80 ? 11.307 6.811 -13.191 1.00 86.62 80 THR A CA 1
ATOM 634 C C . THR A 1 80 ? 9.830 6.448 -13.254 1.00 86.62 80 THR A C 1
ATOM 636 O O . THR A 1 80 ? 9.052 7.249 -13.761 1.00 86.62 80 THR A O 1
ATOM 639 N N . VAL A 1 81 ? 9.433 5.292 -12.708 1.00 87.62 81 VAL A N 1
ATOM 640 C CA . VAL A 1 81 ? 8.020 4.899 -12.601 1.00 87.62 81 VAL A CA 1
ATOM 641 C C . VAL A 1 81 ? 7.239 5.855 -11.700 1.00 87.62 81 VAL A C 1
ATOM 643 O O . VAL A 1 81 ? 6.051 6.039 -11.905 1.00 87.62 81 VAL A O 1
ATOM 646 N N . LEU A 1 82 ? 7.889 6.539 -10.757 1.00 92.31 82 LEU A N 1
ATOM 647 C CA . LEU A 1 82 ? 7.235 7.499 -9.866 1.00 92.31 82 LEU A CA 1
ATOM 648 C C . LEU A 1 82 ? 6.957 8.853 -10.537 1.00 92.31 82 LEU A C 1
ATOM 650 O O . LEU A 1 82 ? 6.246 9.671 -9.966 1.00 92.31 82 LEU A O 1
ATOM 654 N N . LYS A 1 83 ? 7.478 9.107 -11.748 1.00 92.81 83 LYS A N 1
ATOM 655 C CA . LYS A 1 83 ? 7.263 10.379 -12.468 1.00 92.81 83 LYS A CA 1
ATOM 656 C C . LYS A 1 83 ? 5.805 10.621 -12.866 1.00 92.81 83 LYS A C 1
ATOM 658 O O . LYS A 1 83 ? 5.449 11.756 -13.153 1.00 92.81 83 LYS A O 1
ATOM 663 N N . VAL A 1 84 ? 4.983 9.572 -12.905 1.00 93.94 84 VAL A N 1
ATOM 664 C CA . VAL A 1 84 ? 3.544 9.679 -13.201 1.00 93.94 84 VAL A CA 1
ATOM 665 C C . VAL A 1 84 ? 2.722 10.141 -11.992 1.00 93.94 84 VAL A C 1
ATOM 667 O O . VAL A 1 84 ? 1.530 10.405 -12.130 1.00 93.94 84 VAL A O 1
ATOM 670 N N . LEU A 1 85 ? 3.337 10.208 -10.807 1.00 95.25 85 LEU A N 1
ATOM 671 C CA . LEU A 1 85 ? 2.673 10.587 -9.567 1.00 95.25 85 LEU A CA 1
ATOM 672 C C . LEU A 1 85 ? 2.670 12.105 -9.382 1.00 95.25 85 LEU A C 1
ATOM 674 O O . LEU A 1 85 ? 3.655 12.793 -9.650 1.00 95.25 85 LEU A O 1
ATOM 678 N N . SER A 1 86 ? 1.554 12.613 -8.875 1.00 96.69 86 SER A N 1
ATOM 679 C CA . SER A 1 86 ? 1.411 13.980 -8.379 1.00 96.69 86 SER A CA 1
ATOM 680 C C . SER A 1 86 ? 2.226 14.204 -7.092 1.00 96.69 86 SER A C 1
ATOM 682 O O . SER A 1 86 ? 2.657 13.238 -6.453 1.00 96.69 86 SER A O 1
ATOM 684 N N . PRO A 1 87 ? 2.438 15.464 -6.663 1.00 96.69 87 PRO A N 1
ATOM 685 C CA . PRO A 1 87 ? 3.148 15.764 -5.417 1.00 96.69 87 PRO A CA 1
ATOM 686 C C . PRO A 1 87 ? 2.537 15.103 -4.169 1.00 96.69 87 PRO A C 1
ATOM 688 O O . PRO A 1 87 ? 3.280 14.630 -3.303 1.00 96.69 87 PRO A O 1
ATOM 691 N N . ASP A 1 88 ? 1.208 15.015 -4.098 1.00 96.69 88 ASP A N 1
ATOM 692 C CA . ASP A 1 88 ? 0.497 14.403 -2.969 1.00 96.69 88 ASP A CA 1
ATOM 693 C C . ASP A 1 88 ? 0.661 12.881 -2.970 1.00 96.69 88 ASP A C 1
ATOM 695 O O . ASP A 1 88 ? 1.003 12.284 -1.948 1.00 96.69 88 ASP A O 1
ATOM 699 N N . GLU A 1 89 ? 0.532 12.250 -4.141 1.00 97.00 89 GLU A N 1
ATOM 700 C CA . GLU A 1 89 ? 0.792 10.816 -4.313 1.00 97.00 89 GLU A CA 1
ATOM 701 C C . GLU A 1 89 ? 2.253 10.470 -4.008 1.00 97.00 89 GLU A C 1
ATOM 703 O O . GLU A 1 89 ? 2.532 9.460 -3.371 1.00 97.00 89 GLU A O 1
ATOM 708 N N . LEU A 1 90 ? 3.206 11.319 -4.403 1.00 95.88 90 LEU A N 1
ATOM 709 C CA . LEU A 1 90 ? 4.620 11.117 -4.091 1.00 95.88 90 LEU A CA 1
ATOM 710 C C . LEU A 1 90 ? 4.900 11.263 -2.588 1.00 95.88 90 LEU A C 1
ATOM 712 O O . LEU A 1 90 ? 5.752 10.560 -2.036 1.00 95.88 90 LEU A O 1
ATOM 716 N N . SER A 1 91 ? 4.192 12.169 -1.917 1.00 96.44 91 SER A N 1
ATOM 717 C CA . SER A 1 91 ? 4.268 12.327 -0.463 1.00 96.44 91 SER A CA 1
ATOM 718 C C . SER A 1 91 ? 3.708 11.094 0.245 1.00 96.44 91 SER A C 1
ATOM 720 O O . SER A 1 91 ? 4.362 10.552 1.141 1.00 96.44 91 SER A O 1
ATOM 722 N N . LEU A 1 92 ? 2.567 10.580 -0.224 1.00 96.12 92 LEU A N 1
ATOM 723 C CA . LEU A 1 92 ? 1.993 9.328 0.256 1.00 96.12 92 LEU A CA 1
ATOM 724 C C . LEU A 1 92 ? 2.932 8.141 -0.006 1.00 96.12 92 LEU A C 1
ATOM 726 O O . LEU A 1 92 ? 3.193 7.371 0.911 1.00 96.12 92 LEU A O 1
ATOM 730 N N . HIS A 1 93 ? 3.525 8.025 -1.196 1.00 95.62 93 HIS A N 1
ATOM 731 C CA . HIS A 1 93 ? 4.518 6.995 -1.518 1.00 95.62 93 HIS A CA 1
ATOM 732 C C . HIS A 1 93 ? 5.648 6.949 -0.478 1.00 95.62 93 HIS A C 1
ATOM 734 O O . HIS A 1 93 ? 5.940 5.891 0.083 1.00 95.62 93 HIS A O 1
ATOM 740 N N . LYS A 1 94 ? 6.260 8.101 -0.172 1.00 94.31 94 LYS A N 1
ATOM 741 C CA . LYS A 1 94 ? 7.341 8.193 0.825 1.00 94.31 94 LYS A CA 1
ATOM 742 C C . LYS A 1 94 ? 6.872 7.743 2.208 1.00 94.31 94 LYS A C 1
ATOM 744 O O . LYS A 1 94 ? 7.591 7.014 2.890 1.00 94.31 94 LYS A O 1
ATOM 749 N N . PHE A 1 95 ? 5.667 8.150 2.599 1.00 92.94 95 PHE A N 1
ATOM 750 C CA . PHE A 1 95 ? 5.055 7.738 3.857 1.00 92.94 95 PHE A CA 1
ATOM 751 C C . PHE A 1 95 ? 4.820 6.219 3.919 1.00 92.94 95 PHE A C 1
ATOM 753 O O . PHE A 1 95 ? 5.158 5.587 4.918 1.00 92.94 95 PHE A O 1
ATOM 760 N N . LEU A 1 96 ? 4.334 5.595 2.844 1.00 93.00 96 LEU A N 1
ATOM 761 C CA . LEU A 1 96 ? 4.093 4.148 2.791 1.00 93.00 96 LEU A CA 1
ATOM 762 C C . LEU A 1 96 ? 5.393 3.341 2.884 1.00 93.00 96 LEU A C 1
ATOM 764 O O . LEU A 1 96 ? 5.431 2.324 3.574 1.00 93.00 96 LEU A O 1
ATOM 768 N N . ILE A 1 97 ? 6.480 3.812 2.263 1.00 91.25 97 ILE A N 1
ATOM 769 C CA . ILE A 1 97 ? 7.807 3.190 2.404 1.00 91.25 97 ILE A CA 1
ATOM 770 C C . ILE A 1 97 ? 8.271 3.225 3.868 1.00 91.25 97 ILE A C 1
ATOM 772 O O . ILE A 1 97 ? 8.773 2.223 4.384 1.00 91.25 97 ILE A O 1
ATOM 776 N N . GLN A 1 98 ? 8.063 4.348 4.565 1.00 87.69 98 GLN A N 1
ATOM 777 C CA . GLN A 1 98 ? 8.359 4.456 5.997 1.00 87.69 98 GLN A CA 1
ATOM 778 C C . GLN A 1 98 ? 7.493 3.500 6.828 1.00 87.69 98 GLN A C 1
ATOM 780 O O . GLN A 1 98 ? 8.031 2.785 7.675 1.00 87.69 98 GLN A O 1
ATOM 785 N N . LEU A 1 99 ? 6.186 3.432 6.552 1.00 86.94 99 LEU A N 1
ATOM 786 C CA . LEU A 1 99 ? 5.269 2.505 7.221 1.00 86.94 99 LEU A CA 1
ATOM 787 C C . LEU A 1 99 ? 5.661 1.046 6.997 1.00 86.94 99 LEU A C 1
ATOM 789 O O . LEU A 1 99 ? 5.693 0.272 7.945 1.00 86.94 99 LEU A O 1
ATOM 793 N N . ARG A 1 100 ? 6.016 0.649 5.774 1.00 87.25 100 ARG A N 1
ATOM 794 C CA . ARG A 1 100 ? 6.494 -0.709 5.486 1.00 87.25 100 ARG A CA 1
ATOM 795 C C . ARG A 1 100 ? 7.746 -1.040 6.290 1.00 87.25 100 ARG A C 1
ATOM 797 O O . ARG A 1 100 ? 7.863 -2.142 6.823 1.00 87.25 100 ARG A O 1
ATOM 804 N N . ASN A 1 101 ? 8.694 -0.105 6.368 1.00 82.81 101 ASN A N 1
ATOM 805 C CA . ASN A 1 101 ? 9.916 -0.298 7.146 1.00 82.81 101 ASN A CA 1
ATOM 806 C C . ASN A 1 101 ? 9.610 -0.451 8.632 1.00 82.81 101 ASN A C 1
ATOM 808 O O . ASN A 1 101 ? 10.188 -1.321 9.265 1.00 82.81 101 ASN A O 1
ATOM 812 N N . GLN A 1 102 ? 8.656 0.312 9.157 1.00 78.06 102 GLN A N 1
ATOM 813 C CA . GLN A 1 102 ? 8.116 0.114 10.497 1.00 78.06 102 GLN A CA 1
ATOM 814 C C . GLN A 1 102 ? 7.494 -1.284 10.642 1.00 78.06 102 GLN A C 1
ATOM 816 O O . GLN A 1 102 ? 7.937 -2.061 11.482 1.00 78.06 102 GLN A O 1
ATOM 821 N N . LEU A 1 103 ? 6.548 -1.666 9.778 1.00 75.75 103 LEU A N 1
ATOM 822 C CA . LEU A 1 103 ? 5.872 -2.971 9.820 1.00 75.75 103 LEU A CA 1
ATOM 823 C C . LEU A 1 103 ? 6.848 -4.158 9.843 1.00 75.75 103 LEU A C 1
ATOM 825 O O . LEU A 1 103 ? 6.583 -5.146 10.521 1.00 75.75 103 LEU A O 1
ATOM 829 N N . ILE A 1 104 ? 7.972 -4.062 9.127 1.00 71.50 104 ILE A N 1
ATOM 830 C CA . ILE A 1 104 ? 8.970 -5.138 9.034 1.00 71.50 104 ILE A CA 1
ATOM 831 C C . ILE A 1 104 ? 10.063 -5.037 10.106 1.00 71.50 104 ILE A C 1
ATOM 833 O O . ILE A 1 104 ? 10.548 -6.069 10.561 1.00 71.50 104 ILE A O 1
ATOM 837 N N . ALA A 1 105 ? 10.456 -3.831 10.526 1.00 59.50 105 ALA A N 1
ATOM 838 C CA . ALA A 1 105 ? 11.507 -3.619 11.526 1.00 59.50 105 ALA A CA 1
ATOM 839 C C . ALA A 1 105 ? 10.994 -3.616 12.981 1.00 59.50 105 ALA A C 1
ATOM 841 O O . ALA A 1 105 ? 11.795 -3.562 13.912 1.00 59.50 105 ALA A O 1
ATOM 842 N N . HIS A 1 106 ? 9.679 -3.687 13.212 1.00 56.06 106 HIS A N 1
ATOM 843 C CA . HIS A 1 106 ? 9.071 -3.687 14.549 1.00 56.06 106 HIS A CA 1
ATOM 844 C C . HIS A 1 106 ? 9.092 -5.049 15.274 1.00 56.06 106 HIS A C 1
ATOM 846 O O . HIS A 1 106 ? 8.200 -5.312 16.079 1.00 56.06 106 HIS A O 1
ATOM 852 N N . SER A 1 107 ? 10.097 -5.912 15.057 1.00 51.06 107 SER A N 1
ATOM 853 C CA . SER A 1 107 ? 10.224 -7.124 15.883 1.00 51.06 107 SER A CA 1
ATOM 854 C C . SER A 1 107 ? 10.636 -6.819 17.329 1.00 51.06 107 SER A C 1
ATOM 856 O O . SER A 1 107 ? 10.098 -7.469 18.216 1.00 51.06 107 SER A O 1
ATOM 858 N N . ASP A 1 108 ? 11.480 -5.805 17.605 1.00 48.22 108 ASP A N 1
ATOM 859 C CA . ASP A 1 108 ? 12.082 -5.672 18.953 1.00 48.22 108 ASP A CA 1
ATOM 860 C C . ASP A 1 108 ? 12.090 -4.256 19.575 1.00 48.22 108 ASP A C 1
ATOM 862 O O . ASP A 1 108 ? 11.997 -4.121 20.794 1.00 48.22 108 ASP A O 1
ATOM 866 N N . SER A 1 109 ? 12.133 -3.167 18.796 1.00 50.56 109 SER A N 1
ATOM 867 C CA . SER A 1 109 ? 12.358 -1.815 19.359 1.00 50.56 109 SER A CA 1
ATOM 868 C C . SER A 1 109 ? 11.135 -1.147 20.012 1.00 50.56 109 SER A C 1
ATOM 870 O O . SER A 1 109 ? 11.297 -0.203 20.780 1.00 50.56 109 SER A O 1
ATOM 872 N N . GLN A 1 110 ? 9.914 -1.638 19.760 1.00 49.56 110 GLN A N 1
ATOM 873 C CA . GLN A 1 110 ? 8.677 -1.121 20.377 1.00 49.56 110 GLN A CA 1
ATOM 874 C C . GLN A 1 110 ? 8.302 -1.806 21.704 1.00 49.56 110 GLN A C 1
ATOM 876 O O . GLN A 1 110 ? 7.304 -1.432 22.320 1.00 49.56 110 GLN A O 1
ATOM 881 N N . ALA A 1 111 ? 9.104 -2.759 22.195 1.00 50.06 111 ALA A N 1
ATOM 882 C CA . ALA A 1 111 ? 8.894 -3.378 23.509 1.00 50.06 111 ALA A CA 1
ATOM 883 C C . ALA A 1 111 ? 8.990 -2.376 24.683 1.00 50.06 111 ALA A C 1
ATOM 885 O O . ALA A 1 111 ? 8.545 -2.682 25.786 1.00 50.06 111 ALA A O 1
ATOM 886 N N . ILE A 1 112 ? 9.532 -1.178 24.437 1.00 51.88 112 ILE A N 1
ATOM 887 C CA . ILE A 1 112 ? 9.778 -0.134 25.442 1.00 51.88 112 ILE A CA 1
ATOM 888 C C . ILE A 1 112 ? 8.486 0.617 25.837 1.00 51.88 112 ILE A C 1
ATOM 890 O O . ILE A 1 112 ? 8.391 1.106 26.957 1.00 51.88 112 ILE A O 1
ATOM 894 N N . GLU A 1 113 ? 7.455 0.653 24.981 1.00 56.44 113 GLU A N 1
ATOM 895 C CA . GLU A 1 113 ? 6.182 1.362 25.241 1.00 56.44 113 GLU A CA 1
ATOM 896 C C . GLU A 1 113 ? 4.994 0.410 25.477 1.00 56.44 113 GLU A C 1
ATOM 898 O O . GLU A 1 113 ? 3.862 0.666 25.052 1.00 56.44 113 GLU A O 1
ATOM 903 N N . MET A 1 114 ? 5.235 -0.734 26.117 1.00 65.75 114 MET A N 1
ATOM 904 C CA . MET A 1 114 ? 4.178 -1.703 26.405 1.00 65.75 114 MET A CA 1
ATOM 905 C C . MET A 1 114 ? 3.186 -1.126 27.424 1.00 65.75 114 MET A C 1
ATOM 907 O O . MET A 1 114 ? 3.555 -0.782 28.545 1.00 65.75 114 MET A O 1
ATOM 911 N N . LYS A 1 115 ? 1.913 -1.010 27.034 1.00 72.56 115 LYS A N 1
ATOM 912 C CA . LYS A 1 115 ? 0.831 -0.616 27.944 1.00 72.56 115 LYS A CA 1
ATOM 913 C C . LYS A 1 115 ? 0.344 -1.839 28.708 1.00 72.56 115 LYS A C 1
ATOM 915 O O . LYS A 1 115 ? 0.473 -2.961 28.226 1.00 72.56 115 LYS A O 1
ATOM 920 N N . PHE A 1 116 ? -0.264 -1.628 29.868 1.00 82.25 116 PHE A N 1
ATOM 921 C CA . PHE A 1 116 ? -0.843 -2.704 30.667 1.00 82.25 116 PHE A CA 1
ATOM 922 C C . PHE A 1 116 ? -2.302 -2.398 30.990 1.00 82.25 116 PHE A C 1
ATOM 924 O O . PHE A 1 116 ? -2.636 -1.273 31.356 1.00 82.25 116 PHE A O 1
ATOM 931 N N . ALA A 1 117 ? -3.161 -3.402 30.844 1.00 85.12 117 ALA A N 1
ATOM 932 C CA . ALA A 1 117 ? -4.524 -3.386 31.351 1.00 85.12 117 ALA A CA 1
ATOM 933 C C . ALA A 1 117 ? -4.571 -4.201 32.646 1.00 85.12 117 ALA A C 1
ATOM 935 O O . ALA A 1 117 ? -3.974 -5.275 32.726 1.00 85.12 117 ALA A O 1
ATOM 936 N N . ILE A 1 118 ? -5.265 -3.690 33.661 1.00 88.56 118 ILE A N 1
ATOM 937 C CA . ILE A 1 118 ? -5.488 -4.410 34.916 1.00 88.56 118 ILE A CA 1
ATOM 938 C C . ILE A 1 118 ? -6.884 -5.017 34.853 1.00 88.56 118 ILE A C 1
ATOM 940 O O . ILE A 1 118 ? -7.869 -4.299 34.686 1.00 88.56 118 ILE A O 1
ATOM 944 N N . HIS A 1 119 ? -6.959 -6.335 34.988 1.00 88.69 119 HIS A N 1
ATOM 945 C CA . HIS A 1 119 ? -8.210 -7.074 35.074 1.00 88.69 119 HIS A CA 1
ATOM 946 C C . HIS A 1 119 ? -8.380 -7.604 36.494 1.00 88.69 119 HIS A C 1
ATOM 948 O O . HIS A 1 119 ? -7.498 -8.292 37.006 1.00 88.69 119 HIS A O 1
ATOM 954 N N . THR A 1 120 ? -9.512 -7.300 37.122 1.00 92.12 120 THR A N 1
ATOM 955 C CA . THR A 1 120 ? -9.838 -7.783 38.469 1.00 92.12 120 THR A CA 1
ATOM 956 C C . THR A 1 120 ? -10.766 -8.990 38.367 1.00 92.12 120 THR A C 1
ATOM 958 O O . THR A 1 120 ? -11.812 -8.913 37.725 1.00 92.12 120 THR A O 1
ATOM 961 N N . TYR A 1 121 ? -10.394 -10.092 39.015 1.00 86.69 121 TYR A N 1
ATOM 962 C CA . TYR A 1 121 ? -11.155 -11.338 39.087 1.00 86.69 121 TYR A CA 1
ATOM 963 C C . TYR A 1 121 ? -11.362 -11.713 40.558 1.00 86.69 121 TYR A C 1
ATOM 965 O O . TYR A 1 121 ? -10.539 -12.410 41.154 1.00 86.69 121 TYR A O 1
ATOM 973 N N . GLY A 1 122 ? -12.447 -11.217 41.157 1.00 89.31 122 GLY A N 1
ATOM 974 C CA . GLY A 1 122 ? -12.655 -11.327 42.604 1.00 89.31 122 GLY A CA 1
ATOM 975 C C . GLY A 1 122 ? -11.525 -10.628 43.362 1.00 89.31 122 GLY A C 1
ATOM 976 O O . GLY A 1 122 ? -11.298 -9.438 43.150 1.00 89.31 122 GLY A O 1
ATOM 977 N N . ASP A 1 123 ? -10.788 -11.386 44.174 1.00 92.44 123 ASP A N 1
ATOM 978 C CA . ASP A 1 123 ? -9.664 -10.882 44.978 1.00 92.44 123 ASP A CA 1
ATOM 979 C C . ASP A 1 123 ? -8.321 -10.856 44.224 1.00 92.44 123 ASP A C 1
ATOM 981 O O . ASP A 1 123 ? -7.318 -10.371 44.747 1.00 92.44 123 ASP A O 1
ATOM 985 N N . PHE A 1 124 ? -8.273 -11.369 42.991 1.00 88.50 124 PHE A N 1
ATOM 986 C CA . PHE A 1 124 ? -7.050 -11.411 42.191 1.00 88.50 124 PHE A CA 1
ATOM 987 C C . PHE A 1 124 ? -7.017 -10.289 41.157 1.00 88.50 124 PHE A C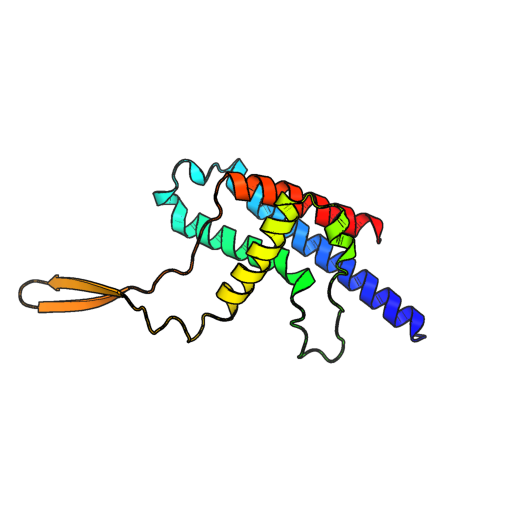 1
ATOM 989 O O . PHE A 1 124 ? -8.023 -9.965 40.524 1.00 88.50 124 PHE A O 1
ATOM 996 N N . GLN A 1 125 ? -5.828 -9.737 40.924 1.00 92.75 125 GLN A N 1
ATOM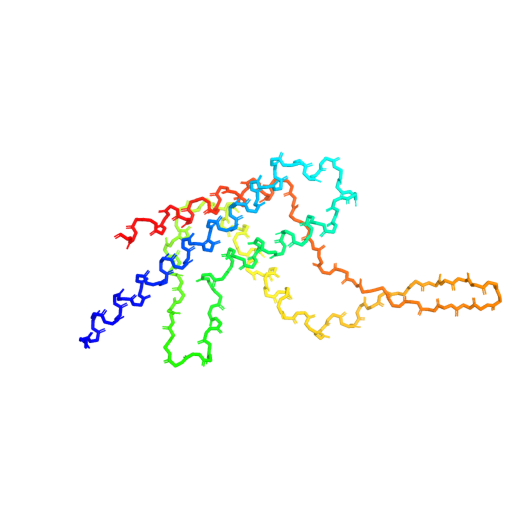 997 C CA . GLN A 1 125 ? -5.574 -8.810 39.826 1.00 92.75 125 GLN A CA 1
ATOM 998 C C . GLN A 1 125 ? -4.607 -9.443 38.831 1.00 92.75 125 GLN A C 1
ATOM 1000 O O . GLN A 1 125 ? -3.552 -9.955 39.202 1.00 92.75 125 GLN A O 1
ATOM 1005 N N . MET A 1 126 ? -4.971 -9.392 37.554 1.00 91.31 126 MET A N 1
ATOM 1006 C CA . MET A 1 126 ? -4.133 -9.817 36.443 1.00 91.31 126 MET A CA 1
ATOM 1007 C C . MET A 1 126 ? -3.683 -8.594 35.655 1.00 91.31 126 MET A C 1
ATOM 1009 O O . MET A 1 126 ? -4.502 -7.809 35.176 1.00 91.31 126 MET A O 1
ATOM 1013 N N . LEU A 1 127 ? -2.370 -8.464 35.486 1.00 90.69 127 LEU A N 1
ATOM 1014 C CA . LEU A 1 127 ? -1.766 -7.444 34.644 1.00 90.69 127 LEU A CA 1
ATOM 1015 C C . LEU A 1 127 ? -1.593 -8.019 33.233 1.00 90.69 127 LEU A C 1
ATOM 1017 O O . LEU A 1 127 ? -0.772 -8.909 33.016 1.00 90.69 127 LEU A O 1
ATOM 1021 N N . GLN A 1 128 ? -2.379 -7.542 32.274 1.00 85.25 128 GLN A N 1
ATOM 1022 C CA . GLN A 1 128 ? -2.292 -7.987 30.889 1.00 85.25 128 GLN A CA 1
ATOM 1023 C C . GLN A 1 128 ? -1.471 -6.987 30.067 1.00 85.25 128 GLN A C 1
ATOM 1025 O O . GLN A 1 128 ? -1.861 -5.819 29.974 1.00 85.25 128 GLN A O 1
ATOM 1030 N N . PRO A 1 129 ? -0.369 -7.410 29.419 1.00 79.94 129 PRO A N 1
ATOM 1031 C CA . PRO A 1 129 ? 0.323 -6.561 28.463 1.00 79.94 129 PRO A CA 1
ATOM 1032 C C . PRO A 1 129 ? -0.581 -6.301 27.254 1.00 79.94 129 PRO A C 1
ATOM 1034 O O . PRO A 1 129 ? -1.034 -7.215 26.563 1.00 79.94 129 PRO A O 1
ATOM 1037 N N . VAL A 1 130 ? -0.823 -5.027 26.981 1.00 71.19 130 VAL A N 1
ATOM 1038 C CA . VAL A 1 130 ? -1.498 -4.538 25.785 1.00 71.19 130 VAL A CA 1
ATOM 1039 C C . VAL A 1 130 ? -0.411 -4.101 24.817 1.00 71.19 130 VAL A C 1
ATOM 1041 O O . VAL A 1 130 ? 0.222 -3.056 24.977 1.00 71.19 130 VAL A O 1
ATOM 1044 N N . ARG A 1 131 ? -0.177 -4.919 23.788 1.00 62.25 131 ARG A N 1
ATOM 1045 C CA . ARG A 1 131 ? 0.684 -4.512 22.675 1.00 62.25 131 ARG A CA 1
ATOM 1046 C C . ARG A 1 131 ? 0.096 -3.259 22.031 1.00 62.25 131 ARG A C 1
ATOM 1048 O O . ARG A 1 131 ? -1.077 -3.261 21.650 1.00 62.25 131 ARG A O 1
ATOM 1055 N N . ASN A 1 132 ? 0.924 -2.230 21.849 1.00 56.66 132 ASN A N 1
ATOM 1056 C CA . ASN A 1 132 ? 0.602 -1.160 20.915 1.00 56.66 132 ASN A CA 1
ATOM 1057 C C . ASN A 1 132 ? 0.421 -1.819 19.551 1.00 56.66 132 ASN A C 1
ATOM 1059 O O . ASN A 1 132 ? 1.372 -2.332 18.961 1.00 56.66 132 ASN A O 1
ATOM 1063 N N . ARG A 1 133 ? -0.822 -1.877 19.073 1.00 55.88 133 ARG A N 1
ATOM 1064 C CA . ARG A 1 133 ? -1.068 -2.309 17.707 1.00 55.88 133 ARG A CA 1
ATOM 1065 C C . ARG A 1 133 ? -0.446 -1.231 16.821 1.00 55.88 133 ARG A C 1
ATOM 1067 O O . ARG A 1 133 ? -0.988 -0.139 16.702 1.00 55.88 133 ARG A O 1
ATOM 1074 N N . SER A 1 134 ? 0.685 -1.539 16.189 1.00 55.00 134 SER A N 1
ATOM 1075 C CA . SER A 1 134 ? 1.279 -0.726 15.112 1.00 55.00 134 SER A CA 1
ATOM 1076 C C . SER A 1 134 ? 0.372 -0.642 13.874 1.00 55.00 134 SER A C 1
ATOM 1078 O O . SER A 1 134 ? 0.683 0.026 12.892 1.00 55.00 134 SER A O 1
ATOM 1080 N N . SER A 1 135 ? -0.764 -1.333 13.941 1.00 59.16 135 SER A N 1
ATOM 1081 C CA . SER A 1 135 ? -1.776 -1.517 12.928 1.00 59.16 135 SER A CA 1
ATOM 1082 C C . SER A 1 135 ? -2.547 -0.200 12.723 1.00 59.16 135 SER A C 1
ATOM 1084 O O . SER A 1 135 ? -3.548 0.080 13.385 1.00 59.16 135 SER A O 1
ATOM 1086 N N . ARG A 1 136 ? -2.024 0.659 11.842 1.00 71.88 136 ARG A N 1
ATOM 1087 C CA . ARG A 1 136 ? -2.675 1.900 11.409 1.00 71.88 136 ARG A CA 1
ATOM 1088 C C . ARG A 1 136 ? -3.428 1.647 10.108 1.00 71.88 136 ARG A C 1
ATOM 1090 O O . ARG A 1 136 ? -2.857 1.122 9.158 1.00 71.88 136 ARG A O 1
ATOM 1097 N N . CYS A 1 137 ? -4.696 2.043 10.072 1.00 87.62 137 CYS A N 1
ATOM 1098 C CA . CYS A 1 137 ? -5.451 2.146 8.826 1.00 87.62 137 CYS A CA 1
ATOM 1099 C C . CYS A 1 137 ? -5.103 3.481 8.152 1.00 87.62 137 CYS A C 1
ATOM 1101 O O . CYS A 1 137 ? -4.861 4.469 8.850 1.00 87.62 137 CYS A O 1
ATOM 1103 N N . LEU A 1 138 ? -5.080 3.524 6.819 1.00 91.25 138 LEU A N 1
ATOM 1104 C CA . LEU A 1 138 ? -5.022 4.800 6.100 1.00 91.25 138 LEU A CA 1
ATOM 1105 C C . LEU A 1 138 ? -6.329 5.582 6.320 1.00 91.25 138 LEU A C 1
ATOM 1107 O O . LEU A 1 138 ? -7.359 4.992 6.645 1.00 91.25 138 LEU A O 1
ATOM 1111 N N . SER A 1 139 ? -6.316 6.904 6.168 1.00 92.06 139 SER A N 1
ATOM 1112 C CA . SER A 1 139 ? -7.568 7.669 6.107 1.00 92.06 139 SER A CA 1
ATOM 1113 C C . SER A 1 139 ? -8.299 7.408 4.777 1.00 92.06 139 SER A C 1
ATOM 1115 O O . SER A 1 139 ? -7.666 6.958 3.816 1.00 92.06 139 SER A O 1
ATOM 1117 N N . PRO A 1 140 ? -9.610 7.689 4.675 1.00 92.62 140 PRO A N 1
ATOM 1118 C CA . PRO A 1 140 ? -10.330 7.598 3.404 1.00 92.62 140 PRO A CA 1
ATOM 1119 C C . PRO A 1 140 ? -9.669 8.406 2.275 1.00 92.62 140 PRO A C 1
ATOM 1121 O O . PRO A 1 140 ? -9.493 7.894 1.175 1.00 92.62 140 PRO A O 1
ATOM 1124 N N . GLU A 1 141 ? -9.190 9.617 2.569 1.00 94.12 141 GLU A N 1
ATOM 1125 C CA . GLU A 1 141 ? -8.500 10.475 1.597 1.00 94.12 141 GLU A CA 1
ATOM 1126 C C . GLU A 1 141 ? -7.171 9.853 1.143 1.00 94.12 141 GLU A C 1
ATOM 1128 O O . GLU A 1 141 ? -6.804 9.899 -0.032 1.00 94.12 141 GLU A O 1
ATOM 1133 N N . GLN A 1 142 ? -6.445 9.224 2.072 1.00 95.19 142 GLN A N 1
ATOM 1134 C CA . GLN A 1 142 ? -5.228 8.484 1.748 1.00 95.19 142 GLN A CA 1
ATOM 1135 C C . GLN A 1 142 ? -5.520 7.243 0.897 1.00 95.19 142 GLN A C 1
ATOM 1137 O O . GLN A 1 142 ? -4.688 6.896 0.063 1.00 95.19 142 GLN A O 1
ATOM 1142 N N . LEU A 1 143 ? -6.671 6.583 1.071 1.00 94.88 143 LEU A N 1
ATOM 1143 C CA . LEU A 1 143 ? -7.080 5.462 0.218 1.00 94.88 143 LEU A CA 1
ATOM 1144 C C . LEU A 1 143 ? -7.415 5.909 -1.203 1.00 94.88 143 LEU A C 1
ATOM 1146 O O . LEU A 1 143 ? -7.048 5.212 -2.145 1.00 94.88 143 LEU A O 1
ATOM 1150 N N . ASP A 1 144 ? -8.038 7.073 -1.376 1.00 95.62 144 ASP A N 1
ATOM 1151 C CA . ASP A 1 144 ? -8.299 7.628 -2.708 1.00 95.62 144 ASP A CA 1
ATOM 1152 C C . ASP A 1 144 ? -6.994 7.949 -3.448 1.00 95.62 144 ASP A C 1
ATOM 1154 O O . ASP A 1 144 ? -6.805 7.563 -4.607 1.00 95.62 144 ASP A O 1
ATOM 1158 N N . LEU A 1 145 ? -6.041 8.578 -2.752 1.00 96.56 145 LEU A N 1
ATOM 1159 C CA . LEU A 1 145 ? -4.697 8.804 -3.288 1.00 96.56 145 LEU A CA 1
ATOM 1160 C C . LEU A 1 145 ? -3.977 7.483 -3.591 1.00 96.56 145 LEU A C 1
ATOM 1162 O O . LEU A 1 145 ? -3.300 7.367 -4.614 1.00 96.56 145 LEU A O 1
ATOM 1166 N N . PHE A 1 146 ? -4.129 6.476 -2.729 1.00 97.12 146 PHE A N 1
ATOM 1167 C CA . PHE A 1 146 ? -3.517 5.163 -2.912 1.00 97.12 146 PHE A CA 1
ATOM 1168 C C . PHE A 1 146 ? -4.067 4.433 -4.144 1.00 97.12 146 PHE A C 1
ATOM 1170 O O . PHE A 1 146 ? -3.302 3.863 -4.926 1.00 97.12 146 PHE A O 1
ATOM 1177 N N . GLU A 1 147 ? -5.384 4.448 -4.341 1.00 96.56 147 GLU A N 1
ATOM 1178 C CA . GLU A 1 147 ? -6.037 3.839 -5.500 1.00 96.56 147 GLU A CA 1
ATOM 1179 C C . GLU A 1 147 ? -5.534 4.465 -6.803 1.00 96.56 147 GLU A C 1
ATOM 1181 O O . GLU A 1 147 ? -5.073 3.749 -7.693 1.00 96.56 147 GLU A O 1
ATOM 1186 N N . SER A 1 148 ? -5.508 5.798 -6.876 1.00 96.12 148 SER A N 1
ATOM 1187 C CA . SER A 1 148 ? -4.952 6.516 -8.028 1.00 96.12 148 SER A CA 1
ATOM 1188 C C . SER A 1 148 ? -3.479 6.158 -8.267 1.00 96.12 148 SER A C 1
ATOM 1190 O O . SER A 1 148 ? -3.081 5.815 -9.384 1.00 96.12 148 SER A O 1
ATOM 1192 N N . MET A 1 149 ? -2.664 6.172 -7.211 1.00 95.69 149 MET A N 1
ATOM 1193 C CA . MET A 1 149 ? -1.237 5.874 -7.286 1.00 95.69 149 MET A CA 1
ATOM 1194 C C . MET A 1 149 ? -0.962 4.442 -7.765 1.00 95.69 149 MET A C 1
ATOM 1196 O O . MET A 1 149 ? -0.129 4.260 -8.651 1.00 95.69 149 MET A O 1
ATOM 1200 N N . SER A 1 150 ? -1.660 3.443 -7.216 1.00 94.94 150 SER A N 1
ATOM 1201 C CA . SER A 1 150 ? -1.495 2.026 -7.580 1.00 94.94 150 SER A CA 1
ATOM 1202 C C . SER A 1 150 ? -1.874 1.750 -9.039 1.00 94.94 150 SER A C 1
ATOM 1204 O O . SER A 1 150 ? -1.131 1.056 -9.738 1.00 94.94 150 SER A O 1
ATOM 1206 N N . LEU A 1 151 ? -2.951 2.366 -9.544 1.00 94.56 151 LEU A N 1
ATOM 1207 C CA . LEU A 1 151 ? -3.315 2.302 -10.964 1.00 94.56 151 LEU A CA 1
ATOM 1208 C C . LEU A 1 151 ? -2.244 2.935 -11.852 1.00 94.56 151 LEU A C 1
ATOM 1210 O O . LEU A 1 151 ? -1.807 2.326 -12.828 1.00 94.56 151 LEU A O 1
ATOM 1214 N N . LYS A 1 152 ? -1.789 4.146 -11.515 1.00 95.25 152 LYS A N 1
ATOM 1215 C CA . LYS A 1 152 ? -0.779 4.860 -12.307 1.00 95.25 152 LYS A CA 1
ATOM 1216 C C . LYS A 1 152 ? 0.541 4.101 -12.369 1.00 95.25 152 LYS A C 1
ATOM 1218 O O . LYS A 1 152 ? 1.130 4.005 -13.444 1.00 95.25 152 LYS A O 1
ATOM 1223 N N . THR A 1 153 ? 1.008 3.539 -11.253 1.00 92.75 153 THR A N 1
ATOM 1224 C CA . THR A 1 153 ? 2.251 2.756 -11.233 1.00 92.75 153 THR A CA 1
ATOM 1225 C C . THR A 1 153 ? 2.108 1.417 -11.954 1.00 92.75 153 THR A C 1
ATOM 1227 O O . THR A 1 153 ? 3.057 0.996 -12.618 1.00 92.75 153 THR A O 1
ATOM 1230 N N . ALA A 1 154 ? 0.937 0.772 -11.896 1.00 91.81 154 ALA A N 1
ATOM 1231 C CA . ALA A 1 154 ? 0.650 -0.419 -12.696 1.00 91.81 154 ALA A CA 1
ATOM 1232 C C . ALA A 1 154 ? 0.690 -0.096 -14.198 1.00 91.81 154 ALA A C 1
ATOM 1234 O O . ALA A 1 154 ? 1.446 -0.724 -14.938 1.00 91.81 154 ALA A O 1
ATOM 1235 N N . LEU A 1 155 ? -0.030 0.940 -14.638 1.00 91.12 155 LEU A N 1
ATOM 1236 C CA . LEU A 1 155 ? -0.028 1.387 -16.035 1.00 91.12 155 LEU A CA 1
ATOM 1237 C C . LEU A 1 155 ? 1.373 1.782 -16.505 1.00 91.12 155 LEU A C 1
ATOM 1239 O O . LEU A 1 155 ? 1.782 1.413 -17.601 1.00 91.12 155 LEU A O 1
ATOM 1243 N N . ALA A 1 156 ? 2.140 2.480 -15.665 1.00 88.88 156 ALA A N 1
ATOM 1244 C CA . ALA A 1 156 ? 3.527 2.821 -15.958 1.00 88.88 156 ALA A CA 1
ATOM 1245 C C . ALA A 1 156 ? 4.379 1.574 -16.240 1.00 88.88 156 ALA A C 1
ATOM 1247 O O . ALA A 1 156 ? 5.222 1.628 -17.128 1.00 88.88 156 ALA A O 1
ATOM 1248 N N . CYS A 1 157 ? 4.140 0.453 -15.549 1.00 86.00 157 CYS A N 1
ATOM 1249 C CA . CYS A 1 157 ? 4.815 -0.817 -15.832 1.00 86.00 157 CYS A CA 1
ATOM 1250 C C . CYS A 1 157 ? 4.397 -1.417 -17.184 1.00 86.00 157 CYS A C 1
ATOM 1252 O O . CYS A 1 157 ? 5.240 -1.982 -17.874 1.00 86.00 157 CYS A O 1
ATOM 1254 N N . SER A 1 158 ? 3.138 -1.251 -17.596 1.00 77.69 158 SER A N 1
ATOM 1255 C CA . SER A 1 158 ? 2.619 -1.752 -18.879 1.00 77.69 158 SER A CA 1
ATOM 1256 C C . SER A 1 158 ? 3.267 -1.100 -20.106 1.00 77.69 158 SER A C 1
ATOM 1258 O O . SER A 1 158 ? 3.271 -1.693 -21.175 1.00 77.69 158 SER A O 1
ATOM 1260 N N . TYR A 1 159 ? 3.840 0.101 -19.973 1.00 71.38 159 TYR A N 1
ATOM 1261 C CA . TYR A 1 159 ? 4.564 0.766 -21.068 1.00 71.38 159 TYR A CA 1
ATOM 1262 C C . TYR A 1 159 ? 6.012 0.272 -21.244 1.00 71.38 159 TYR A C 1
ATOM 1264 O O . TYR A 1 159 ? 6.678 0.672 -22.197 1.00 71.38 159 TYR A O 1
ATOM 1272 N N . PHE A 1 160 ? 6.519 -0.565 -20.330 1.00 62.09 160 PHE A N 1
ATOM 1273 C CA . PHE A 1 160 ? 7.860 -1.162 -20.416 1.00 62.09 160 PHE A CA 1
ATOM 1274 C C . PHE A 1 160 ? 7.851 -2.616 -20.926 1.00 62.09 160 PHE A C 1
ATOM 1276 O O . PHE A 1 160 ? 8.925 -3.215 -21.030 1.00 62.09 160 PHE A O 1
ATOM 1283 N N . THR A 1 161 ? 6.671 -3.180 -21.207 1.00 52.38 161 THR A N 1
ATOM 1284 C CA . THR A 1 161 ? 6.459 -4.527 -21.771 1.00 52.38 161 THR A CA 1
ATOM 1285 C C . THR A 1 161 ? 6.070 -4.449 -23.234 1.00 52.38 161 THR A C 1
ATOM 1287 O O . THR A 1 161 ? 6.638 -5.235 -24.021 1.00 52.38 161 THR A O 1
#

Mean predicted aligned error: 8.54 Å

pLDDT: mean 83.63, std 14.36, range [48.22, 97.62]

Foldseek 3Di:
DPPVVLVLVLLLVLLVLLLVLLVLLLVLLCVCVVVVLVVVCVVCVVVLLVSQLSSLCSNCVLPQQPPPPDPDDSDHDDCVLVPLADPVLVVLVVVSNVLNCCVVVVPPPQPVPWDWDWDDDPPDIDTHTDDPPSRDGDDPVSSVSSNVSSVSSSVSSVVSD

Organism: NCBI:txid212663

Radius of gyration: 19.81 Å; Cα contacts (8 Å, |Δi|>4): 154; chains: 1; bounding box: 44×32×69 Å

Sequence (161 aa):
MDRKSDGLLRQFKRVAISFADFKEANDIVSYIKNNKLYAEFEGNFLVLSALTNSMILAYCKPFSGNDSRNQIKVPDLPTTVLKVLSPDELSLHKFLIQLRNQLIAHSDSQAIEMKFAIHTYGDFQMLQPVRNRSSRCLSPEQLDLFESMSLKTALACSYFT

Solvent-accessible surface area (backbone atoms only — not comparable to full-atom values): 9184 Å² total; per-residue (Å²): 128,58,73,69,58,53,53,51,52,38,51,48,51,36,37,55,52,37,28,51,27,17,45,54,22,30,54,46,49,51,49,43,60,77,66,44,42,72,81,49,40,81,86,32,41,70,59,47,23,51,51,38,48,52,26,42,49,32,53,40,55,41,69,55,74,76,58,82,82,51,98,72,67,65,63,58,60,63,72,73,53,56,70,81,48,53,76,66,41,50,50,50,50,56,50,46,50,52,50,44,50,46,73,71,62,59,82,66,78,64,68,82,68,60,41,73,46,81,46,75,59,88,95,44,77,46,80,41,81,40,74,72,73,85,66,62,61,74,52,73,70,53,47,55,45,44,41,55,44,26,49,51,46,23,53,49,32,61,78,75,110

Secondary structure (DSSP, 8-state):
--HHHHHHHHHHHHHHHHHHHHHHHHHHHHHHHHTTTTTTHHHHHHHHHHHHHHHHHHHHGGG----SS-SSPPPPPPGGGGGGS-HHHHHHHHHHHHHHHHHHHTTTGGGGG-EEEEEEETTEEEEEEE-----PPPPHHHHHHHHHHHHHHHHHHHTT-